Protein AF-A0A1Z3HLS1-F1 (afdb_monomer)

Sequence (169 aa):
MSRTHLVAYGLIAGVTPVLVLVNSLLGPARMSSMSVQRFRSMATSGQRLIQDPVDRLGVAYTVMSRASTSYPQARIVTEKGQLFLELYQPFTMPSQTPSLMLILDRAAVPRGEHPPLDDSVVLGELHASAGMQRYPIPESVEIRQYLSVMIWCPDLDAIMGYAPLTFAV

pLDDT: mean 72.23, std 21.61, range [37.66, 97.88]

Radius of gyration: 33.72 Å; Cα contacts (8 Å, |Δi|>4): 254; chains: 1; bounding box: 100×81×35 Å

Structure (mmCIF, N/CA/C/O backbone):
data_AF-A0A1Z3HLS1-F1
#
_entry.id   AF-A0A1Z3HLS1-F1
#
loop_
_atom_site.group_PDB
_atom_site.id
_atom_site.type_symbol
_atom_site.label_atom_id
_atom_site.label_alt_id
_atom_site.label_comp_id
_atom_site.label_asym_id
_atom_site.label_entity_id
_atom_site.label_seq_id
_atom_site.pdbx_PDB_ins_code
_atom_site.Cartn_x
_atom_site.Cartn_y
_atom_site.Cartn_z
_atom_site.occupancy
_atom_site.B_iso_or_equiv
_atom_site.auth_seq_id
_atom_site.auth_comp_id
_atom_site.auth_asym_id
_atom_site.auth_atom_id
_atom_site.pdbx_PDB_model_num
ATOM 1 N N . MET A 1 1 ? 57.163 52.606 2.480 1.00 41.16 1 MET A N 1
ATOM 2 C CA . MET A 1 1 ? 57.269 51.746 3.678 1.00 41.16 1 MET A CA 1
ATOM 3 C C . MET A 1 1 ? 57.342 50.298 3.208 1.00 41.16 1 MET A C 1
ATOM 5 O O . MET A 1 1 ? 56.480 49.916 2.438 1.00 41.16 1 MET A O 1
ATOM 9 N N . SER A 1 2 ? 58.369 49.559 3.653 1.00 41.50 2 SER A N 1
ATOM 10 C CA . SER A 1 2 ? 58.616 48.106 3.480 1.00 41.50 2 SER A CA 1
ATOM 11 C C . SER A 1 2 ? 58.861 47.601 2.039 1.00 41.50 2 SER A C 1
ATOM 13 O O . SER A 1 2 ? 57.934 47.544 1.247 1.00 41.50 2 SER A O 1
ATOM 15 N N . ARG A 1 3 ? 60.096 47.401 1.548 1.00 41.50 3 ARG A N 1
ATOM 16 C CA . ARG A 1 3 ? 61.219 46.504 1.934 1.00 41.50 3 ARG A CA 1
ATOM 17 C C . ARG A 1 3 ? 61.069 45.090 1.335 1.00 41.50 3 ARG A C 1
ATOM 19 O O . ARG A 1 3 ? 60.521 44.179 1.940 1.00 41.50 3 ARG A O 1
ATOM 26 N N . THR A 1 4 ? 61.583 44.962 0.112 1.00 49.34 4 THR A N 1
ATOM 27 C CA . THR A 1 4 ? 61.869 43.732 -0.640 1.00 49.34 4 THR A CA 1
ATOM 28 C C . THR A 1 4 ? 62.938 42.882 0.048 1.00 49.34 4 THR A C 1
ATOM 30 O O . THR A 1 4 ? 63.971 43.413 0.455 1.00 49.34 4 THR A O 1
ATOM 33 N N . HIS A 1 5 ? 62.732 41.564 0.091 1.00 42.75 5 HIS A N 1
ATOM 34 C CA . HIS A 1 5 ? 63.779 40.584 0.374 1.00 42.75 5 HIS A CA 1
ATOM 35 C C . HIS A 1 5 ? 64.003 39.700 -0.858 1.00 42.75 5 HIS A C 1
ATOM 37 O O . HIS A 1 5 ? 63.077 39.092 -1.387 1.00 42.75 5 HIS A O 1
ATOM 43 N N . LEU A 1 6 ? 65.257 39.680 -1.302 1.00 44.03 6 LEU A N 1
ATOM 44 C CA . LEU A 1 6 ? 65.844 38.842 -2.343 1.00 44.03 6 LEU A CA 1
ATOM 45 C C . LEU A 1 6 ? 67.048 38.132 -1.695 1.00 44.03 6 LEU A C 1
ATOM 47 O O . LEU A 1 6 ? 67.571 38.645 -0.704 1.00 44.03 6 LEU A O 1
ATOM 51 N N . VAL A 1 7 ? 67.518 37.052 -2.339 1.00 42.88 7 VAL A N 1
ATOM 52 C CA . VAL A 1 7 ? 68.813 36.340 -2.162 1.00 42.88 7 VAL A CA 1
ATOM 53 C C . VAL A 1 7 ? 68.748 35.138 -1.196 1.00 42.88 7 VAL A C 1
ATOM 55 O O . VAL A 1 7 ? 68.215 35.267 -0.104 1.00 42.88 7 VAL A O 1
ATOM 58 N N . ALA A 1 8 ? 69.318 33.952 -1.459 1.00 39.59 8 ALA A N 1
ATOM 59 C CA . ALA A 1 8 ? 69.791 33.265 -2.669 1.00 39.59 8 ALA A CA 1
ATOM 60 C C . ALA A 1 8 ? 70.138 31.796 -2.320 1.00 39.59 8 ALA A C 1
ATOM 62 O O . ALA A 1 8 ? 70.426 31.474 -1.173 1.00 39.59 8 ALA A O 1
ATOM 63 N N . TYR A 1 9 ? 70.114 30.958 -3.361 1.00 46.06 9 TYR A N 1
ATOM 64 C CA . TYR A 1 9 ? 70.898 29.750 -3.661 1.00 46.06 9 TYR A CA 1
ATOM 65 C C . TYR A 1 9 ? 71.777 29.066 -2.594 1.00 46.06 9 TYR A C 1
ATOM 67 O O . TYR A 1 9 ? 72.700 29.655 -2.040 1.00 46.06 9 TYR A O 1
ATOM 75 N N . GLY A 1 10 ? 71.631 27.736 -2.532 1.00 40.16 10 GLY A N 1
ATOM 76 C CA . GLY A 1 10 ? 72.661 26.792 -2.092 1.00 40.16 10 GLY A CA 1
ATOM 77 C C . GLY A 1 10 ? 72.634 25.518 -2.947 1.00 40.16 10 GLY A C 1
ATOM 78 O O . GLY A 1 10 ? 71.775 24.663 -2.763 1.00 40.16 10 GLY A O 1
ATOM 79 N N . LEU A 1 11 ? 73.563 25.431 -3.903 1.00 48.38 11 LEU A N 1
ATOM 80 C CA . LEU A 1 11 ? 73.946 24.243 -4.680 1.00 48.38 11 LEU A CA 1
ATOM 81 C C . LEU A 1 11 ? 74.641 23.220 -3.771 1.00 48.38 11 LEU A C 1
ATOM 83 O O . LEU A 1 11 ? 75.586 23.599 -3.084 1.00 48.38 11 LEU A O 1
ATOM 87 N N . ILE A 1 12 ? 74.294 21.931 -3.860 1.00 54.22 12 ILE A N 1
ATOM 88 C CA . ILE A 1 12 ? 75.255 20.853 -3.576 1.00 54.22 12 ILE A CA 1
ATOM 89 C C . ILE A 1 12 ? 75.173 19.811 -4.690 1.00 54.22 12 ILE A C 1
ATOM 91 O O . ILE A 1 12 ? 74.119 19.262 -5.005 1.00 54.22 12 ILE A O 1
ATOM 95 N N . ALA A 1 13 ? 76.330 19.626 -5.312 1.00 42.38 13 ALA A N 1
ATOM 96 C CA . ALA A 1 13 ? 76.620 18.744 -6.418 1.00 42.38 13 ALA A CA 1
ATOM 97 C C . ALA A 1 13 ? 76.805 17.285 -5.971 1.00 42.38 13 ALA A C 1
ATOM 99 O O . ALA A 1 13 ? 77.351 17.037 -4.903 1.00 42.38 13 ALA A O 1
ATOM 100 N N . GLY A 1 14 ? 76.450 16.366 -6.876 1.00 47.88 14 GLY A N 1
ATOM 101 C CA . GLY A 1 14 ? 77.243 15.187 -7.240 1.00 47.88 14 GLY A CA 1
ATOM 102 C C . GLY A 1 14 ? 77.371 14.033 -6.238 1.00 47.88 14 GLY A C 1
ATOM 103 O O . GLY A 1 14 ? 77.868 14.194 -5.133 1.00 47.88 14 GLY A O 1
ATOM 104 N N . VAL A 1 15 ? 77.047 12.826 -6.710 1.00 48.28 15 VAL A N 1
ATOM 105 C CA . VAL A 1 15 ? 77.987 11.702 -6.935 1.00 48.28 15 VAL A CA 1
ATOM 106 C C . VAL A 1 15 ? 77.175 10.398 -6.978 1.00 48.28 15 VAL A C 1
ATOM 108 O O . VAL A 1 15 ? 76.673 9.909 -5.972 1.00 48.28 15 VAL A O 1
ATOM 111 N N . THR A 1 16 ? 77.054 9.824 -8.174 1.00 53.06 16 THR A N 1
ATOM 112 C CA . THR A 1 16 ? 76.736 8.403 -8.395 1.00 53.06 16 THR A CA 1
ATOM 113 C C . THR A 1 16 ? 77.908 7.523 -7.961 1.00 53.06 16 THR A C 1
ATOM 115 O O . THR A 1 16 ? 79.056 7.879 -8.231 1.00 53.06 16 THR A O 1
ATOM 118 N N . PRO A 1 17 ? 77.638 6.320 -7.433 1.00 53.56 17 PRO A N 1
ATOM 119 C CA . PRO A 1 17 ? 78.249 5.135 -8.048 1.00 53.56 17 PRO A CA 1
ATOM 120 C C . PRO A 1 17 ? 77.206 4.025 -8.283 1.00 53.56 17 PRO A C 1
ATOM 122 O O . PRO A 1 17 ? 76.325 3.801 -7.464 1.00 53.56 17 PRO A O 1
ATOM 125 N N . VAL A 1 18 ? 77.117 3.468 -9.492 1.00 45.38 18 VAL A N 1
ATOM 126 C CA . VAL A 1 18 ? 77.932 2.357 -10.034 1.00 45.38 18 VAL A CA 1
ATOM 127 C C . VAL A 1 18 ? 77.479 0.988 -9.508 1.00 45.38 18 VAL A C 1
ATOM 129 O O . VAL A 1 18 ? 77.672 0.639 -8.351 1.00 45.38 18 VAL A O 1
ATOM 132 N N . LEU A 1 19 ? 76.874 0.248 -10.446 1.00 42.75 19 LEU A N 1
ATOM 133 C CA . LEU A 1 19 ? 76.967 -1.194 -10.691 1.00 42.75 19 LEU A CA 1
ATOM 134 C C . LEU A 1 19 ? 77.580 -2.059 -9.577 1.00 42.75 19 LEU A C 1
ATOM 136 O O . LEU A 1 19 ? 78.789 -2.034 -9.354 1.00 42.75 19 LEU A O 1
ATOM 140 N N . VAL A 1 20 ? 76.775 -2.984 -9.053 1.00 41.94 20 VAL A N 1
ATOM 141 C CA . VAL A 1 20 ? 77.282 -4.269 -8.559 1.00 41.94 20 VAL A CA 1
ATOM 142 C C . VAL A 1 20 ? 76.893 -5.330 -9.580 1.00 41.94 20 VAL A C 1
ATOM 144 O O . VAL A 1 20 ? 75.729 -5.704 -9.708 1.00 41.94 20 VAL A O 1
ATOM 147 N N . LEU A 1 21 ? 77.889 -5.776 -10.338 1.00 41.44 21 LEU A N 1
ATOM 148 C CA . LEU A 1 21 ? 77.848 -7.009 -11.109 1.00 41.44 21 LEU A CA 1
ATOM 149 C C . LEU A 1 21 ? 78.784 -8.015 -10.429 1.00 41.44 21 LEU A C 1
ATOM 151 O O . LEU A 1 21 ? 79.732 -7.607 -9.763 1.00 41.44 21 LEU A O 1
ATOM 155 N N . VAL A 1 22 ? 78.546 -9.298 -10.722 1.00 43.66 22 VAL A N 1
ATOM 156 C CA . VAL A 1 22 ? 79.354 -10.495 -10.412 1.00 43.66 22 VAL A CA 1
ATOM 157 C C . VAL A 1 22 ? 78.864 -11.291 -9.187 1.00 43.66 22 VAL A C 1
ATOM 159 O O . VAL A 1 22 ? 79.179 -10.972 -8.049 1.00 43.66 22 VAL A O 1
ATOM 162 N N . ASN A 1 23 ? 78.168 -12.413 -9.420 1.00 41.03 23 ASN A N 1
ATOM 163 C CA . ASN A 1 23 ? 78.888 -13.666 -9.672 1.00 41.03 23 ASN A CA 1
ATOM 164 C C . ASN A 1 23 ? 78.020 -14.734 -10.361 1.00 41.03 23 ASN A C 1
ATOM 166 O O . ASN A 1 23 ? 76.834 -14.889 -10.076 1.00 41.03 23 ASN A O 1
ATOM 170 N N . SER A 1 24 ? 78.654 -15.456 -11.279 1.00 43.81 24 SER A N 1
ATOM 171 C CA . SER A 1 24 ? 78.097 -16.545 -12.079 1.00 43.81 24 SER A CA 1
ATOM 172 C C . SER A 1 24 ? 78.418 -17.915 -11.460 1.00 43.81 24 SER A C 1
ATOM 174 O O . SER A 1 24 ? 79.372 -18.041 -10.701 1.00 43.81 24 SER A O 1
ATOM 176 N N . LEU A 1 25 ? 77.693 -18.934 -11.943 1.00 40.72 25 LEU A N 1
ATOM 177 C CA . LEU A 1 25 ? 78.053 -20.362 -12.075 1.00 40.72 25 LEU A CA 1
ATOM 178 C C . LEU A 1 25 ? 77.467 -21.394 -11.073 1.00 40.72 25 LEU A C 1
ATOM 180 O O . LEU A 1 25 ? 77.989 -21.632 -9.994 1.00 40.72 25 LEU A O 1
ATOM 184 N N . LEU A 1 26 ? 76.441 -22.089 -11.595 1.00 45.44 26 LEU A N 1
ATOM 185 C CA . LEU A 1 26 ? 76.204 -23.548 -11.652 1.00 45.44 26 LEU A CA 1
ATOM 186 C C . LEU A 1 26 ? 76.044 -24.403 -10.374 1.00 45.44 26 LEU A C 1
ATOM 188 O O . LEU A 1 26 ? 77.001 -24.736 -9.688 1.00 45.44 26 LEU A O 1
ATOM 192 N N . GLY A 1 27 ? 74.835 -24.968 -10.232 1.00 39.03 27 GLY A N 1
ATOM 193 C CA . GLY A 1 27 ? 74.563 -26.230 -9.527 1.00 39.03 27 GLY A CA 1
ATOM 194 C C . GLY A 1 27 ? 73.057 -26.555 -9.482 1.00 39.03 27 GLY A C 1
ATOM 195 O O . GLY A 1 27 ? 72.283 -25.664 -9.138 1.00 39.03 27 GLY A O 1
ATOM 196 N N . PRO A 1 28 ? 72.593 -27.766 -9.864 1.00 56.62 28 PRO A N 1
ATOM 197 C CA . PRO A 1 28 ? 71.192 -28.015 -10.202 1.00 56.62 28 PRO A CA 1
ATOM 198 C C . PRO A 1 28 ? 70.368 -28.382 -8.965 1.00 56.62 28 PRO A C 1
ATOM 200 O O . PRO A 1 28 ? 70.752 -29.261 -8.198 1.00 56.62 28 PRO A O 1
ATOM 203 N N . ALA A 1 29 ? 69.187 -27.787 -8.794 1.00 46.34 29 ALA A N 1
ATOM 204 C CA . ALA A 1 29 ? 68.242 -28.291 -7.804 1.00 46.34 29 ALA A CA 1
ATOM 205 C C . ALA A 1 29 ? 66.785 -28.085 -8.227 1.00 46.34 29 ALA A C 1
ATOM 207 O O . ALA A 1 29 ? 66.254 -26.982 -8.205 1.00 46.34 29 ALA A O 1
ATOM 208 N N . ARG A 1 30 ? 66.160 -29.227 -8.530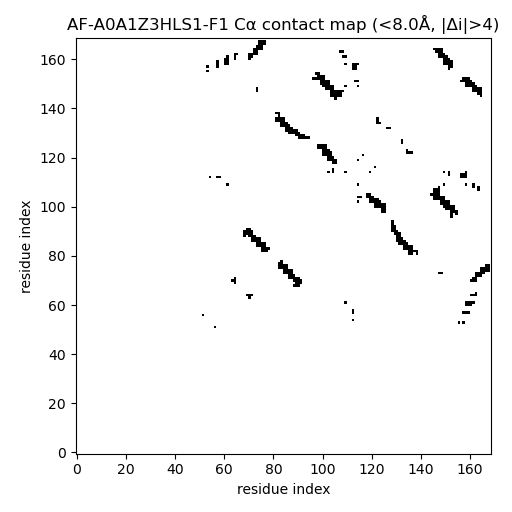 1.00 44.78 30 ARG A N 1
ATOM 209 C CA . ARG A 1 30 ? 64.732 -29.541 -8.394 1.00 44.78 30 ARG A CA 1
ATOM 210 C C . ARG A 1 30 ? 63.749 -28.657 -9.162 1.00 44.78 30 ARG A C 1
ATOM 212 O O . ARG A 1 30 ? 63.248 -27.646 -8.685 1.00 44.78 30 ARG A O 1
ATOM 219 N N . MET A 1 31 ? 63.344 -29.198 -10.308 1.00 37.66 31 MET A N 1
ATOM 220 C CA . MET A 1 31 ? 62.064 -28.918 -10.944 1.00 37.66 31 MET A CA 1
ATOM 221 C C . MET A 1 31 ? 60.934 -29.374 -10.004 1.00 37.66 31 MET A C 1
ATOM 223 O O . MET A 1 31 ? 60.489 -30.519 -10.034 1.00 37.66 31 MET A O 1
ATOM 227 N N . SER A 1 32 ? 60.511 -28.484 -9.112 1.00 47.22 32 SER A N 1
ATOM 228 C CA . SER A 1 32 ? 59.255 -28.626 -8.385 1.00 47.22 32 SER A CA 1
ATOM 229 C C . SER A 1 32 ? 58.143 -28.157 -9.313 1.00 47.22 32 SER A C 1
ATOM 231 O O . SER A 1 32 ? 58.103 -26.992 -9.698 1.00 47.22 32 SER A O 1
ATOM 233 N N . SER A 1 33 ? 57.269 -29.088 -9.687 1.00 52.22 33 SER A N 1
ATOM 234 C CA . SER A 1 33 ? 55.981 -28.861 -10.343 1.00 52.22 33 SER A CA 1
ATOM 235 C C . SER A 1 33 ? 55.248 -27.657 -9.728 1.00 52.22 33 SER A C 1
ATOM 237 O O . SER A 1 33 ? 54.546 -27.798 -8.724 1.00 52.22 33 SER A O 1
ATOM 239 N N . MET A 1 34 ? 55.377 -26.472 -10.330 1.00 45.59 34 MET A N 1
ATOM 240 C CA . MET A 1 34 ? 54.447 -25.380 -10.070 1.00 45.59 34 MET A CA 1
ATOM 241 C C . MET A 1 34 ? 53.182 -25.671 -10.863 1.00 45.59 34 MET A C 1
ATOM 243 O O . MET A 1 34 ? 53.153 -25.614 -12.089 1.00 45.59 34 MET A O 1
ATOM 247 N N . SER A 1 35 ? 52.155 -26.042 -10.104 1.00 52.66 35 SER A N 1
ATOM 248 C CA . SER A 1 35 ? 50.761 -26.091 -10.512 1.00 52.66 35 SER A CA 1
ATOM 249 C C . SER A 1 35 ? 50.448 -24.950 -11.479 1.00 52.66 35 SER A C 1
ATOM 251 O O . SER A 1 35 ? 50.637 -23.780 -11.141 1.00 52.66 35 SER A O 1
ATOM 253 N N . VAL A 1 36 ? 49.966 -25.294 -12.675 1.00 49.66 36 VAL A N 1
ATOM 254 C CA . VAL A 1 36 ? 49.303 -24.351 -13.574 1.00 49.66 36 VAL A CA 1
ATOM 255 C C . VAL A 1 36 ? 48.104 -23.816 -12.799 1.00 49.66 36 VAL A C 1
ATOM 257 O O . VAL A 1 36 ? 47.039 -24.436 -12.760 1.00 49.66 36 VAL A O 1
ATOM 260 N N . GLN A 1 37 ? 48.279 -22.675 -12.134 1.00 48.53 37 GLN A N 1
ATOM 261 C CA . GLN A 1 37 ? 47.156 -21.881 -11.680 1.00 48.53 37 GLN A CA 1
ATOM 262 C C . GLN A 1 37 ? 46.413 -21.485 -12.946 1.00 48.53 37 GLN A C 1
ATOM 264 O O . GLN A 1 37 ? 46.815 -20.579 -13.672 1.00 48.53 37 GLN A O 1
ATOM 269 N N . ARG A 1 38 ? 45.354 -22.250 -13.235 1.00 43.00 38 ARG A N 1
ATOM 270 C CA . ARG A 1 38 ? 44.306 -21.891 -14.181 1.00 43.00 38 ARG A CA 1
ATOM 271 C C . ARG A 1 38 ? 44.058 -20.404 -13.995 1.00 43.00 38 ARG A C 1
ATOM 273 O O . ARG A 1 38 ? 43.657 -19.998 -12.902 1.00 43.00 38 ARG A O 1
ATOM 280 N N . PHE A 1 39 ? 44.326 -19.623 -15.038 1.00 50.09 39 PHE A N 1
ATOM 281 C CA . PHE A 1 39 ? 43.896 -18.238 -15.113 1.00 50.09 39 PHE A CA 1
ATOM 282 C C . PHE A 1 39 ? 42.405 -18.227 -14.782 1.00 50.09 39 PHE A C 1
ATOM 284 O O . PHE A 1 39 ? 41.570 -18.678 -15.567 1.00 50.09 39 PHE A O 1
ATOM 291 N N . ARG A 1 40 ? 42.072 -17.808 -13.558 1.00 46.50 40 ARG A N 1
ATOM 292 C CA . ARG A 1 40 ? 40.694 -17.553 -13.169 1.00 46.50 40 ARG A CA 1
ATOM 293 C C . ARG A 1 40 ? 40.266 -16.348 -13.986 1.00 46.50 40 ARG A C 1
ATOM 295 O O . ARG A 1 40 ? 40.724 -15.243 -13.733 1.00 46.50 40 ARG A O 1
ATOM 302 N N . SER A 1 41 ? 39.462 -16.643 -15.001 1.00 47.47 41 SER A N 1
ATOM 303 C CA . SER A 1 41 ? 38.554 -15.765 -15.730 1.00 47.47 41 SER A CA 1
ATOM 304 C C . SER A 1 41 ? 38.630 -14.291 -15.308 1.00 47.47 41 SER A C 1
ATOM 306 O O . SER A 1 41 ? 37.934 -13.857 -14.392 1.00 47.47 41 SER A O 1
ATOM 308 N N . MET A 1 42 ? 39.452 -13.503 -16.006 1.00 46.84 42 MET A N 1
ATOM 309 C CA . MET A 1 42 ? 39.227 -12.061 -16.114 1.00 46.84 42 MET A CA 1
ATOM 310 C C . MET A 1 42 ? 38.027 -11.853 -17.042 1.00 46.84 42 MET A C 1
ATOM 312 O O . MET A 1 42 ? 38.161 -11.472 -18.198 1.00 46.84 42 MET A O 1
ATOM 316 N N . ALA A 1 43 ? 36.838 -12.161 -16.539 1.00 52.06 43 ALA A N 1
ATOM 317 C CA . ALA A 1 43 ? 35.574 -11.833 -17.179 1.00 52.06 43 ALA A CA 1
ATOM 318 C C . ALA A 1 43 ? 34.663 -11.202 -16.129 1.00 52.06 43 ALA A C 1
ATOM 320 O O . ALA A 1 43 ? 33.592 -11.702 -15.809 1.00 52.06 43 ALA A O 1
ATOM 321 N N . THR A 1 44 ? 35.123 -10.122 -15.503 1.00 51.62 44 THR A N 1
ATOM 322 C CA . THR A 1 44 ? 34.260 -9.310 -14.640 1.00 51.62 44 THR A CA 1
ATOM 323 C C . THR A 1 44 ? 34.717 -7.864 -14.694 1.00 51.62 44 THR A C 1
ATOM 325 O O . THR A 1 44 ? 35.392 -7.380 -13.798 1.00 51.62 44 THR A O 1
ATOM 328 N N . SER A 1 45 ? 34.398 -7.188 -15.796 1.00 51.38 45 SER A N 1
ATOM 329 C CA . SER A 1 45 ? 34.366 -5.716 -15.829 1.00 51.38 45 SER A CA 1
ATOM 330 C C . SER A 1 45 ? 33.556 -5.129 -16.994 1.00 51.38 45 SER A C 1
ATOM 332 O O . SER A 1 45 ? 33.679 -3.949 -17.290 1.00 51.38 45 SER A O 1
ATOM 334 N N . GLY A 1 46 ? 32.711 -5.926 -17.662 1.00 46.06 46 GLY A N 1
ATOM 335 C CA . GLY A 1 46 ? 31.885 -5.449 -18.782 1.00 46.06 46 GLY A CA 1
ATOM 336 C C . GLY A 1 46 ? 30.414 -5.183 -18.448 1.00 46.06 46 GLY A C 1
ATOM 337 O O . GLY A 1 46 ? 29.736 -4.526 -19.223 1.00 46.06 46 GLY A O 1
ATOM 338 N N . GLN A 1 47 ? 29.904 -5.676 -17.314 1.00 45.81 47 GLN A N 1
ATOM 339 C CA . GLN A 1 47 ? 28.456 -5.676 -17.039 1.00 45.81 47 GLN A CA 1
ATOM 340 C C . GLN A 1 47 ? 27.993 -4.631 -16.014 1.00 45.81 47 GLN A C 1
ATOM 342 O O . GLN A 1 47 ? 26.800 -4.506 -15.782 1.00 45.81 47 GLN A O 1
ATOM 347 N N . ARG A 1 48 ? 28.892 -3.837 -15.416 1.00 46.59 48 ARG A N 1
ATOM 348 C CA . ARG A 1 48 ? 28.522 -2.937 -14.304 1.00 46.59 48 ARG A CA 1
ATOM 349 C C . ARG A 1 48 ? 28.108 -1.516 -14.714 1.00 46.59 48 ARG A C 1
ATOM 351 O O . ARG A 1 48 ? 27.961 -0.665 -13.846 1.00 46.59 48 ARG A O 1
ATOM 358 N N . LEU A 1 49 ? 27.981 -1.231 -16.010 1.00 42.66 49 LEU A N 1
ATOM 359 C CA . LEU A 1 49 ? 27.662 0.118 -16.504 1.00 42.66 49 LEU A CA 1
ATOM 360 C C . LEU A 1 49 ? 26.295 0.224 -17.204 1.00 42.66 49 LEU A C 1
ATOM 362 O O . LEU A 1 49 ? 25.929 1.322 -17.604 1.00 42.66 49 LEU A O 1
ATOM 366 N N . ILE A 1 50 ? 25.532 -0.872 -17.325 1.00 48.88 50 ILE A N 1
ATOM 367 C CA . ILE A 1 50 ? 24.195 -0.888 -17.965 1.00 48.88 50 ILE A CA 1
ATOM 368 C C . ILE A 1 50 ? 23.140 -1.563 -17.056 1.00 48.88 50 ILE A C 1
ATOM 370 O O . ILE A 1 50 ? 22.150 -2.103 -17.525 1.00 48.88 50 ILE A O 1
ATOM 374 N N . GLN A 1 51 ? 23.365 -1.577 -15.746 1.00 54.41 51 GLN A N 1
ATOM 375 C CA . GLN A 1 51 ? 22.389 -1.940 -14.709 1.00 54.41 51 GLN A CA 1
ATOM 376 C C . GLN A 1 51 ? 22.561 -0.906 -13.584 1.00 54.41 51 GLN A C 1
ATOM 378 O O . GLN A 1 51 ? 23.653 -0.352 -13.453 1.00 54.41 51 GLN A O 1
ATOM 383 N N . ASP A 1 52 ? 21.527 -0.637 -12.789 1.00 55.91 52 ASP A N 1
ATOM 384 C CA . ASP A 1 52 ? 21.580 0.161 -11.548 1.00 55.91 52 ASP A CA 1
ATOM 385 C C . ASP A 1 52 ? 21.468 1.708 -11.597 1.00 55.91 52 ASP A C 1
ATOM 387 O O . ASP A 1 52 ? 22.207 2.407 -10.887 1.00 55.91 52 ASP A O 1
ATOM 391 N N . PRO A 1 53 ? 20.477 2.285 -12.303 1.00 50.50 53 PRO A N 1
ATOM 392 C CA . PRO A 1 53 ? 19.731 3.394 -11.691 1.00 50.50 53 PRO A CA 1
ATOM 393 C C . PRO A 1 53 ? 18.413 2.919 -11.077 1.00 50.50 53 PRO A C 1
ATOM 395 O O . PRO A 1 53 ? 18.128 3.260 -9.936 1.00 50.50 53 PRO A O 1
ATOM 398 N N . VAL A 1 54 ? 17.640 2.109 -11.805 1.00 48.53 54 VAL A N 1
ATOM 399 C CA . VAL A 1 54 ? 16.278 1.692 -11.422 1.00 48.53 54 VAL A CA 1
ATOM 400 C C . VAL A 1 54 ? 16.301 0.671 -10.276 1.00 48.53 54 VAL A C 1
ATOM 402 O O . VAL A 1 54 ? 15.624 0.878 -9.272 1.00 48.53 54 VAL A O 1
ATOM 405 N N . ASP A 1 55 ? 17.175 -0.332 -10.345 1.00 52.25 55 ASP A N 1
ATOM 406 C CA . ASP A 1 55 ? 17.292 -1.386 -9.322 1.00 52.25 55 ASP A CA 1
ATOM 407 C C . ASP A 1 55 ? 17.798 -0.811 -7.980 1.00 52.25 55 ASP A C 1
ATOM 409 O O . ASP A 1 55 ? 17.274 -1.088 -6.897 1.00 52.25 55 ASP A O 1
ATOM 413 N N . ARG A 1 56 ? 18.770 0.113 -8.036 1.00 50.28 56 ARG A N 1
ATOM 414 C CA . ARG A 1 56 ? 19.251 0.855 -6.855 1.00 50.28 56 ARG A CA 1
ATOM 415 C C . ARG A 1 56 ? 18.189 1.734 -6.229 1.00 50.28 56 ARG A C 1
ATOM 417 O O . ARG A 1 56 ? 18.158 1.866 -5.006 1.00 50.28 56 ARG A O 1
ATOM 424 N N . LEU A 1 57 ? 17.363 2.351 -7.061 1.00 53.12 57 LEU A N 1
ATOM 425 C CA . LEU A 1 57 ? 16.239 3.143 -6.614 1.00 53.12 57 LEU A CA 1
ATOM 426 C C . LEU A 1 57 ? 15.246 2.229 -5.885 1.00 53.12 57 LEU A C 1
ATOM 428 O O . LEU A 1 57 ? 15.028 2.446 -4.698 1.00 53.12 57 LEU A O 1
ATOM 432 N N . GLY A 1 58 ? 14.727 1.169 -6.511 1.00 51.72 58 GLY A N 1
ATOM 433 C CA . GLY A 1 58 ? 13.732 0.265 -5.906 1.00 51.72 58 GLY A CA 1
ATOM 434 C C . GLY A 1 58 ? 14.169 -0.357 -4.568 1.00 51.72 58 GLY A C 1
ATOM 435 O O . GLY A 1 58 ? 13.403 -0.383 -3.595 1.00 51.72 58 GLY A O 1
ATOM 436 N N . VAL A 1 59 ? 15.434 -0.781 -4.462 1.00 53.91 59 VAL A N 1
ATOM 437 C CA . VAL A 1 59 ? 15.992 -1.336 -3.215 1.00 53.91 59 VAL A CA 1
ATOM 438 C C . VAL A 1 59 ? 16.174 -0.256 -2.140 1.00 53.91 59 VAL A C 1
ATOM 440 O O . VAL A 1 59 ? 15.817 -0.480 -0.981 1.00 53.91 59 VAL A O 1
ATOM 443 N N . ALA A 1 60 ? 16.663 0.939 -2.494 1.00 49.75 60 ALA A N 1
ATOM 444 C CA . ALA A 1 60 ? 16.749 2.059 -1.552 1.00 49.75 60 ALA A CA 1
ATOM 445 C C . ALA A 1 60 ? 15.354 2.528 -1.083 1.00 49.75 60 ALA A C 1
ATOM 447 O O . ALA A 1 60 ? 15.167 2.805 0.105 1.00 49.75 60 ALA A O 1
ATOM 448 N N . TYR A 1 61 ? 14.364 2.538 -1.984 1.00 49.50 61 TYR A N 1
ATOM 449 C CA . TYR A 1 61 ? 12.961 2.872 -1.712 1.00 49.50 61 TYR A CA 1
ATOM 450 C C . TYR A 1 61 ? 12.324 1.888 -0.715 1.00 49.50 61 TYR A C 1
ATOM 452 O O . TYR A 1 61 ? 11.650 2.306 0.229 1.00 49.50 61 TYR A O 1
ATOM 460 N N . THR A 1 62 ? 12.604 0.588 -0.850 1.00 53.41 62 THR A N 1
ATOM 461 C CA . THR A 1 62 ? 12.064 -0.466 0.032 1.00 53.41 62 THR A CA 1
ATOM 462 C C . THR A 1 62 ? 12.628 -0.406 1.461 1.00 53.41 62 THR A C 1
ATOM 464 O O . THR A 1 62 ? 11.938 -0.726 2.433 1.00 53.41 62 THR A O 1
ATOM 467 N N . VAL A 1 63 ? 13.883 0.011 1.635 1.00 51.44 63 VAL A N 1
ATOM 468 C CA . VAL A 1 63 ? 14.503 0.104 2.970 1.00 51.44 63 VAL A CA 1
ATOM 469 C C . VAL A 1 63 ? 14.054 1.367 3.713 1.00 51.44 63 VAL A C 1
ATOM 471 O O . VAL A 1 63 ? 13.892 1.344 4.934 1.00 51.44 63 VAL A O 1
ATOM 474 N N . MET A 1 64 ? 13.808 2.465 2.995 1.00 50.53 64 MET A N 1
ATOM 475 C CA . MET A 1 64 ? 13.521 3.766 3.603 1.00 50.53 64 MET A CA 1
ATOM 476 C C . MET A 1 64 ? 12.068 3.906 4.096 1.00 50.53 64 MET A C 1
ATOM 478 O O . MET A 1 64 ? 11.811 4.657 5.039 1.00 50.53 64 MET A O 1
ATOM 482 N N . SER A 1 65 ? 11.130 3.126 3.551 1.00 52.12 65 SER A N 1
ATOM 483 C CA . SER A 1 65 ? 9.704 3.164 3.917 1.00 52.12 65 SER A CA 1
ATOM 484 C C . SER A 1 65 ? 9.397 2.766 5.367 1.00 52.12 65 SER A C 1
ATOM 486 O O . SER A 1 65 ? 8.425 3.248 5.942 1.00 52.12 65 SER A O 1
ATOM 488 N N . ARG A 1 66 ? 10.232 1.937 6.010 1.00 50.69 66 ARG A N 1
ATOM 489 C CA . ARG A 1 66 ? 10.004 1.501 7.404 1.00 50.69 66 ARG A CA 1
ATOM 490 C C . ARG A 1 66 ? 10.422 2.533 8.456 1.00 50.69 66 ARG A C 1
ATOM 492 O O . ARG A 1 66 ? 10.078 2.353 9.621 1.00 50.69 66 ARG A O 1
ATOM 499 N N . ALA A 1 67 ? 11.175 3.569 8.076 1.00 49.28 67 ALA A N 1
ATOM 500 C CA . ALA A 1 67 ? 11.823 4.482 9.024 1.00 49.28 67 ALA A CA 1
ATOM 501 C C . ALA A 1 67 ? 11.786 5.973 8.630 1.00 49.28 67 ALA A C 1
ATOM 503 O O . ALA A 1 67 ? 12.325 6.796 9.368 1.00 49.28 67 ALA A O 1
ATOM 504 N N . SER A 1 68 ? 11.177 6.343 7.496 1.00 55.41 68 SER A N 1
ATOM 505 C CA . SER A 1 68 ? 11.215 7.715 6.974 1.00 55.41 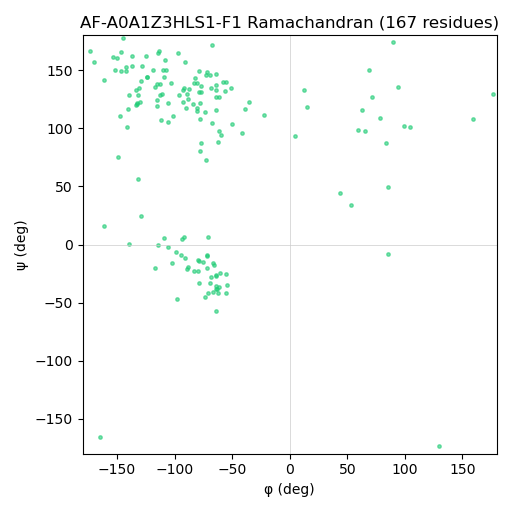68 SER A CA 1
ATOM 506 C C . SER A 1 68 ? 9.838 8.369 6.920 1.00 55.41 68 SER A C 1
ATOM 508 O O . SER A 1 68 ? 8.887 7.800 6.393 1.00 55.41 68 SER A O 1
ATOM 510 N N . THR A 1 69 ? 9.768 9.626 7.364 1.00 55.03 69 THR A N 1
ATOM 511 C CA . THR A 1 69 ? 8.603 10.516 7.213 1.00 55.03 69 THR A CA 1
ATOM 512 C C . THR A 1 69 ? 8.379 10.976 5.770 1.00 55.03 69 THR A C 1
ATOM 514 O O . THR A 1 69 ? 7.583 11.873 5.546 1.00 55.03 69 THR A O 1
ATOM 517 N N . SER A 1 70 ? 9.134 10.460 4.794 1.00 65.94 70 SER A N 1
ATOM 518 C CA . SER A 1 70 ? 8.953 10.793 3.374 1.00 65.94 70 SER A CA 1
ATOM 519 C C . SER A 1 70 ? 7.990 9.852 2.646 1.00 65.94 70 SER A C 1
ATOM 521 O O . SER A 1 70 ? 7.597 10.173 1.526 1.00 65.94 70 SER A O 1
ATOM 523 N N . TYR A 1 71 ? 7.603 8.722 3.255 1.00 74.19 71 TYR A N 1
ATOM 524 C CA . TYR A 1 71 ? 6.694 7.735 2.660 1.00 74.19 71 TYR A CA 1
ATOM 525 C C . TYR A 1 71 ? 5.335 7.725 3.354 1.00 74.19 71 TYR A C 1
ATOM 527 O O . TYR A 1 71 ? 5.256 8.030 4.546 1.00 74.19 71 TYR A O 1
ATOM 535 N N . PRO A 1 72 ? 4.261 7.380 2.620 1.00 82.44 72 PRO A N 1
ATOM 536 C CA . PRO A 1 72 ? 2.940 7.307 3.213 1.00 82.44 72 PRO A CA 1
ATOM 537 C C . PRO A 1 72 ? 2.892 6.215 4.273 1.00 82.44 72 PRO A C 1
ATOM 539 O O . PRO A 1 72 ? 3.483 5.148 4.122 1.00 82.44 72 PRO A O 1
ATOM 542 N N . GLN A 1 73 ? 2.098 6.455 5.304 1.00 90.50 73 GLN A N 1
ATOM 543 C CA . GLN A 1 73 ? 1.518 5.393 6.107 1.00 90.50 73 GLN A CA 1
ATOM 544 C C . GLN A 1 73 ? 0.169 4.994 5.529 1.00 90.50 73 GLN A C 1
ATOM 546 O O . GLN A 1 73 ? -0.480 5.777 4.834 1.00 90.50 73 GLN A O 1
ATOM 551 N N . ALA A 1 74 ? -0.257 3.774 5.835 1.00 93.88 74 ALA A N 1
ATOM 552 C CA . ALA A 1 74 ? -1.501 3.221 5.340 1.00 93.88 74 ALA A CA 1
ATOM 553 C C . ALA A 1 74 ? -2.318 2.612 6.474 1.00 93.88 74 ALA A C 1
ATOM 555 O O . ALA A 1 74 ? -1.806 1.884 7.331 1.00 93.88 74 ALA A O 1
ATOM 556 N N . ARG A 1 75 ? -3.615 2.911 6.477 1.00 95.38 75 ARG A N 1
ATOM 557 C CA . ARG A 1 75 ? -4.563 2.286 7.393 1.00 95.38 75 ARG A CA 1
ATOM 558 C C . ARG A 1 75 ? -5.892 2.017 6.724 1.00 95.38 75 ARG A C 1
ATOM 560 O O . ARG A 1 75 ? -6.301 2.730 5.813 1.00 95.38 75 ARG A O 1
ATOM 567 N N . ILE A 1 76 ? -6.577 1.007 7.224 1.00 97.31 76 ILE A N 1
ATOM 568 C CA . ILE A 1 76 ? -7.946 0.695 6.854 1.00 97.31 76 ILE A CA 1
ATOM 569 C C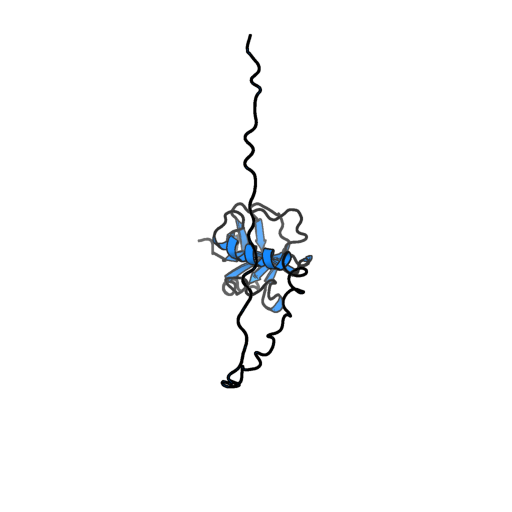 . ILE A 1 76 ? -8.873 1.479 7.772 1.00 97.31 76 ILE A C 1
ATOM 571 O O . ILE A 1 76 ? -8.769 1.387 8.999 1.00 97.31 76 ILE A O 1
ATOM 575 N N . VAL A 1 77 ? -9.774 2.250 7.172 1.00 96.88 77 VAL A N 1
ATOM 576 C CA . VAL A 1 77 ? -10.837 2.979 7.866 1.00 96.88 77 VAL A CA 1
ATOM 577 C C . VAL A 1 77 ? -12.191 2.483 7.379 1.00 96.88 77 VAL A C 1
ATOM 579 O O . VAL A 1 77 ? -12.334 2.049 6.237 1.00 96.88 77 VAL A O 1
ATOM 582 N N . THR A 1 78 ? -13.192 2.545 8.253 1.00 95.81 78 THR A N 1
ATOM 583 C CA . THR A 1 78 ? -14.578 2.225 7.897 1.00 95.81 78 THR A CA 1
ATOM 584 C C . THR A 1 78 ? -15.407 3.494 7.961 1.00 95.81 78 THR A C 1
ATOM 586 O O . THR A 1 78 ? -15.408 4.184 8.978 1.00 95.81 78 THR A O 1
ATOM 589 N N . GLU A 1 79 ? -16.144 3.791 6.897 1.00 95.00 79 GLU A N 1
ATOM 590 C CA . GLU A 1 79 ? -17.077 4.911 6.853 1.00 95.00 79 GLU A CA 1
ATOM 591 C C . GLU A 1 79 ? -18.402 4.434 6.254 1.00 95.00 79 GLU A C 1
ATOM 593 O O . GLU A 1 79 ? -18.444 3.942 5.131 1.00 95.00 79 GLU A O 1
ATOM 598 N N . LYS A 1 80 ? -19.497 4.552 7.019 1.00 93.88 80 LYS A N 1
ATOM 599 C CA . LYS A 1 80 ? -20.855 4.148 6.594 1.00 93.88 80 LYS A CA 1
ATOM 600 C C . LYS A 1 80 ? -20.948 2.698 6.078 1.00 93.88 80 LYS A C 1
ATOM 602 O O . LYS A 1 80 ? -21.734 2.410 5.186 1.00 93.88 80 LYS A O 1
ATOM 607 N N . GLY A 1 81 ? -20.148 1.793 6.644 1.00 92.12 81 GLY A N 1
ATOM 608 C CA . GLY A 1 81 ? -20.100 0.379 6.248 1.00 92.12 81 GLY A CA 1
ATOM 609 C C . GLY A 1 81 ? -19.178 0.073 5.063 1.00 92.12 81 GLY A C 1
ATOM 610 O O . GLY A 1 81 ? -18.907 -1.094 4.814 1.00 92.12 81 GLY A O 1
ATOM 611 N N . GLN A 1 82 ? -18.636 1.092 4.391 1.00 95.94 82 GLN A N 1
ATOM 612 C CA . GLN A 1 82 ? -17.652 0.940 3.324 1.00 95.94 82 GLN A CA 1
ATOM 613 C C . GLN A 1 82 ? -16.232 0.997 3.899 1.00 95.94 82 GLN A C 1
ATOM 615 O O . GLN A 1 82 ? -15.902 1.869 4.710 1.00 95.94 82 GLN A O 1
ATOM 620 N N . LEU A 1 83 ? -15.378 0.073 3.457 1.00 97.19 83 LEU A N 1
ATOM 621 C CA . LEU A 1 83 ? -13.953 0.079 3.773 1.00 97.19 83 LEU A CA 1
ATOM 622 C C . LEU A 1 83 ? -13.194 1.001 2.823 1.00 97.19 83 LEU A C 1
ATOM 624 O O . LEU A 1 83 ? -13.421 0.986 1.610 1.00 97.19 83 LEU A O 1
ATOM 628 N N . PHE A 1 84 ? -12.249 1.749 3.377 1.00 97.88 84 PHE A N 1
ATOM 629 C CA . PHE A 1 84 ? -11.312 2.559 2.617 1.00 97.88 84 PHE A CA 1
ATOM 630 C C . PHE A 1 84 ? -9.887 2.270 3.061 1.00 97.88 84 PHE A C 1
ATOM 632 O O . PHE A 1 84 ? -9.601 2.153 4.255 1.00 97.88 84 PHE A O 1
ATOM 639 N N . LEU A 1 85 ? -8.982 2.235 2.092 1.00 97.56 85 LEU A N 1
ATOM 640 C CA . LEU A 1 85 ? -7.574 2.464 2.347 1.00 97.56 85 LEU A CA 1
ATOM 641 C C . LEU A 1 85 ? -7.372 3.973 2.494 1.00 97.56 85 LEU A C 1
ATOM 643 O O . LEU A 1 85 ? -7.655 4.726 1.566 1.00 97.56 85 LEU A O 1
ATOM 647 N N . GLU A 1 86 ? -6.855 4.414 3.631 1.00 96.00 86 GLU A N 1
ATOM 648 C CA . GLU A 1 86 ? -6.395 5.781 3.835 1.00 96.00 86 GLU A CA 1
ATOM 649 C C . GLU A 1 86 ? -4.867 5.812 3.832 1.00 96.00 86 GLU A C 1
ATOM 651 O O . GLU A 1 86 ? -4.223 5.163 4.660 1.00 96.00 86 GLU A O 1
ATOM 656 N N . LEU A 1 87 ? -4.298 6.594 2.916 1.00 93.62 87 LEU A N 1
ATOM 657 C CA . LEU A 1 87 ? -2.899 6.993 2.983 1.00 93.62 87 LEU A CA 1
ATOM 658 C C . LEU A 1 87 ? -2.790 8.283 3.788 1.00 93.62 87 LEU A C 1
ATOM 660 O O . LEU A 1 87 ? -3.510 9.249 3.522 1.00 93.62 87 LEU A O 1
ATOM 664 N N . TYR A 1 88 ? -1.896 8.296 4.768 1.00 88.06 88 TYR A N 1
ATOM 665 C CA . TYR A 1 88 ? -1.727 9.395 5.713 1.00 88.06 88 TYR A CA 1
ATOM 666 C C . TYR A 1 88 ? -0.252 9.573 6.104 1.00 88.06 88 TYR A C 1
ATOM 668 O O . TYR A 1 88 ? 0.605 8.813 5.667 1.00 88.06 88 TYR A O 1
ATOM 676 N N . GLN A 1 89 ? 0.030 10.589 6.930 1.00 79.62 89 GLN A N 1
ATOM 677 C CA . GLN A 1 89 ? 1.337 11.250 7.090 1.00 79.62 89 GLN A CA 1
ATOM 678 C C . GLN A 1 89 ? 1.758 12.072 5.862 1.00 79.62 89 GLN A C 1
ATOM 680 O O . GLN A 1 89 ? 1.335 11.782 4.745 1.00 79.62 89 GLN A O 1
ATOM 685 N N . PRO A 1 90 ? 2.539 13.152 6.049 1.00 70.88 90 PRO A N 1
ATOM 686 C CA . PRO A 1 90 ? 3.133 13.841 4.916 1.00 70.88 90 PRO A CA 1
ATOM 687 C C . PRO A 1 90 ? 4.061 12.866 4.192 1.00 70.88 90 PRO A C 1
ATOM 689 O O . PRO A 1 90 ? 4.932 12.268 4.804 1.00 70.88 90 PRO A O 1
ATOM 692 N N . PHE A 1 91 ? 3.865 12.709 2.894 1.00 76.62 91 PHE A N 1
ATOM 693 C CA . PHE A 1 91 ? 4.800 12.038 2.004 1.00 76.62 91 PHE A CA 1
ATOM 694 C C . PHE A 1 91 ? 4.897 12.857 0.730 1.00 76.62 91 PHE A C 1
ATOM 696 O O . PHE A 1 91 ? 4.061 13.726 0.462 1.00 76.62 91 PHE A O 1
ATOM 703 N N . THR A 1 92 ? 5.943 12.620 -0.044 1.00 75.94 92 THR A N 1
ATOM 704 C CA . THR A 1 92 ? 6.112 13.292 -1.326 1.00 75.94 92 THR A CA 1
ATOM 705 C C . THR A 1 92 ? 6.657 12.296 -2.318 1.00 75.94 92 THR A C 1
ATOM 707 O O . THR A 1 92 ? 7.766 11.790 -2.162 1.00 75.94 92 THR A O 1
ATOM 710 N N . MET A 1 93 ? 5.860 12.025 -3.344 1.00 76.56 93 MET A N 1
ATOM 711 C CA . MET A 1 93 ? 6.319 11.284 -4.506 1.00 76.56 93 MET A CA 1
ATOM 712 C C . MET A 1 93 ? 7.051 12.222 -5.467 1.00 76.56 93 MET A C 1
ATOM 714 O O . MET A 1 93 ? 6.651 13.385 -5.598 1.00 76.56 93 MET A O 1
ATOM 718 N N . PRO A 1 94 ? 8.119 11.758 -6.138 1.00 72.50 94 PRO A N 1
ATOM 719 C CA . PRO A 1 94 ? 8.811 12.569 -7.131 1.00 72.50 94 PRO A CA 1
ATOM 720 C C . PRO A 1 94 ? 7.833 13.041 -8.218 1.00 72.50 94 PRO A C 1
ATOM 722 O O . PRO A 1 94 ? 7.085 12.248 -8.771 1.00 72.50 94 PRO A O 1
ATOM 725 N N . SER A 1 95 ? 7.840 14.330 -8.562 1.00 63.72 95 SER A N 1
ATOM 726 C CA . SER A 1 95 ? 6.871 14.917 -9.509 1.00 63.72 95 SER A CA 1
ATOM 727 C C . SER A 1 95 ? 7.001 14.410 -10.950 1.00 63.72 95 SER A C 1
ATOM 729 O O . SER A 1 95 ? 6.100 14.610 -11.757 1.00 63.72 95 SER A O 1
ATOM 731 N N . GLN A 1 96 ? 8.127 13.780 -11.276 1.00 66.12 96 GLN A N 1
ATOM 732 C CA . GLN A 1 96 ? 8.452 13.244 -12.598 1.00 66.12 96 GLN A CA 1
ATOM 733 C C . GLN A 1 96 ? 8.076 11.767 -12.780 1.00 66.12 96 GLN A C 1
ATOM 735 O O . GLN A 1 96 ? 8.411 11.189 -13.811 1.00 66.12 96 GLN A O 1
ATOM 740 N N . THR A 1 97 ? 7.423 11.139 -11.797 1.00 61.41 97 THR A N 1
ATOM 741 C CA . THR A 1 97 ? 6.953 9.757 -11.942 1.00 61.41 97 THR A CA 1
ATOM 742 C C . THR A 1 97 ? 5.601 9.751 -12.651 1.00 61.41 97 THR A C 1
ATOM 744 O O . THR A 1 97 ? 4.663 10.368 -12.135 1.00 61.41 97 THR A O 1
ATOM 747 N N . PRO A 1 98 ? 5.479 9.082 -13.809 1.00 70.75 98 PRO A N 1
ATOM 748 C CA . PRO A 1 98 ? 4.190 8.887 -14.460 1.00 70.75 98 PRO A CA 1
ATOM 749 C C . PRO A 1 98 ? 3.293 7.960 -13.618 1.00 70.75 98 PRO A C 1
ATOM 751 O O . PRO A 1 98 ? 3.745 7.432 -12.599 1.00 70.75 98 PRO A O 1
ATOM 754 N N . SER A 1 99 ? 2.020 7.831 -14.011 1.00 84.50 99 SER A N 1
ATOM 755 C CA . SER A 1 99 ? 0.907 7.213 -13.266 1.00 84.50 99 SER A CA 1
ATOM 756 C C . SER A 1 99 ? 1.334 6.224 -12.177 1.00 84.50 99 SER A C 1
ATOM 758 O O . SER A 1 99 ? 1.849 5.146 -12.456 1.00 84.50 99 SER A O 1
ATOM 760 N N . LEU A 1 100 ? 1.111 6.586 -10.913 1.00 90.88 100 LEU A N 1
ATOM 761 C CA . LEU A 1 100 ? 1.368 5.707 -9.774 1.00 90.88 100 LEU A CA 1
ATOM 762 C C . LEU A 1 100 ? 0.091 4.952 -9.428 1.00 90.88 100 LEU A C 1
ATOM 764 O O . LEU A 1 100 ? -0.962 5.566 -9.313 1.00 90.88 100 LEU A O 1
ATOM 768 N N . MET A 1 101 ? 0.177 3.644 -9.220 1.00 94.12 101 MET A N 1
ATOM 769 C CA . MET A 1 101 ? -0.946 2.795 -8.833 1.00 94.12 101 MET A CA 1
ATOM 770 C C . MET A 1 101 ? -0.813 2.322 -7.391 1.00 94.12 101 MET A C 1
ATOM 772 O O . MET A 1 101 ? 0.285 2.009 -6.927 1.00 94.12 101 MET A O 1
ATOM 776 N N . LEU A 1 102 ? -1.949 2.221 -6.701 1.00 95.31 102 LEU A N 1
ATOM 777 C CA . LEU A 1 102 ? -2.046 1.607 -5.383 1.00 95.31 102 LEU A CA 1
ATOM 778 C C . LEU A 1 102 ? -2.485 0.160 -5.475 1.00 95.31 102 LEU A C 1
ATOM 780 O O . LEU A 1 102 ? -3.504 -0.156 -6.091 1.00 95.31 102 LEU A O 1
ATOM 784 N N . ILE A 1 103 ? -1.721 -0.704 -4.818 1.00 96.31 103 ILE A N 1
ATOM 785 C CA . ILE A 1 103 ? -1.889 -2.149 -4.911 1.00 96.31 103 ILE A CA 1
ATOM 786 C C . ILE A 1 103 ? -1.867 -2.753 -3.514 1.00 96.31 103 ILE A C 1
ATOM 788 O O . ILE A 1 103 ? -0.886 -2.601 -2.792 1.00 96.31 103 ILE A O 1
ATOM 792 N N . LEU A 1 104 ? -2.936 -3.444 -3.123 1.00 97.19 104 LEU A N 1
ATOM 793 C CA . LEU A 1 104 ? -2.947 -4.254 -1.907 1.00 97.19 104 LEU A CA 1
ATOM 794 C C . LEU A 1 104 ? -2.198 -5.562 -2.157 1.00 97.19 104 LEU A C 1
ATOM 796 O O . LEU A 1 104 ? -2.511 -6.276 -3.112 1.00 97.19 104 LEU A O 1
ATOM 800 N N . ASP A 1 105 ? -1.280 -5.902 -1.253 1.00 95.12 105 ASP A N 1
ATOM 801 C CA . ASP A 1 105 ? -0.493 -7.135 -1.308 1.00 95.12 105 ASP A CA 1
ATOM 802 C C . ASP A 1 105 ? -0.649 -7.945 -0.007 1.00 95.12 105 ASP A C 1
ATOM 804 O O . ASP A 1 105 ? -0.777 -7.415 1.104 1.00 95.12 105 ASP A O 1
ATOM 808 N N . ARG A 1 106 ? -0.651 -9.271 -0.153 1.00 94.94 106 ARG A N 1
ATOM 809 C CA . ARG A 1 106 ? -0.673 -10.252 0.940 1.00 94.94 106 ARG A CA 1
ATOM 810 C C . ARG A 1 106 ? 0.680 -10.382 1.643 1.00 94.94 106 ARG A C 1
ATOM 812 O O . ARG A 1 106 ? 0.774 -10.968 2.715 1.00 94.94 106 ARG A O 1
ATOM 819 N N . ALA A 1 107 ? 1.752 -9.880 1.046 1.00 91.56 107 ALA A N 1
ATOM 820 C CA . ALA A 1 107 ? 3.059 -9.760 1.657 1.00 91.56 107 ALA A CA 1
ATOM 821 C C . ALA A 1 107 ? 3.121 -8.513 2.548 1.00 91.56 107 ALA A C 1
ATOM 823 O O . ALA A 1 107 ? 2.648 -7.441 2.182 1.00 91.56 107 ALA A O 1
ATOM 824 N N . ALA A 1 108 ? 3.753 -8.633 3.716 1.00 88.44 108 ALA A N 1
ATOM 825 C CA . ALA A 1 108 ? 3.995 -7.484 4.593 1.00 88.44 108 ALA A CA 1
ATOM 826 C C . ALA A 1 108 ? 5.078 -6.532 4.047 1.00 88.44 108 ALA A C 1
ATOM 828 O O . ALA A 1 108 ? 5.165 -5.380 4.467 1.00 88.44 108 ALA A O 1
ATOM 829 N N . VAL A 1 109 ? 5.921 -7.033 3.140 1.00 87.00 109 VAL A N 1
ATOM 830 C CA . VAL A 1 109 ? 6.993 -6.301 2.459 1.00 87.00 109 VAL A CA 1
ATOM 831 C C . VAL A 1 109 ? 7.078 -6.765 0.999 1.00 87.00 109 VAL A C 1
ATOM 833 O O . VAL A 1 109 ? 6.801 -7.942 0.740 1.00 87.00 109 VAL A O 1
ATOM 836 N N . PRO A 1 110 ? 7.489 -5.894 0.059 1.00 88.69 110 PRO A N 1
ATOM 837 C CA . PRO A 1 110 ? 7.778 -6.281 -1.318 1.00 88.69 110 PRO A CA 1
ATOM 838 C C . PRO A 1 110 ? 8.730 -7.473 -1.409 1.00 88.69 110 PRO A C 1
ATOM 840 O O . PRO A 1 110 ? 9.741 -7.533 -0.708 1.00 88.69 110 PRO A O 1
ATOM 843 N N . ARG A 1 111 ? 8.394 -8.432 -2.279 1.00 86.62 111 ARG A N 1
ATOM 844 C CA . ARG A 1 111 ? 9.209 -9.635 -2.535 1.00 86.62 111 ARG A CA 1
ATOM 845 C C . ARG A 1 111 ? 10.151 -9.476 -3.732 1.00 86.62 111 ARG A C 1
ATOM 847 O O . ARG A 1 111 ? 10.988 -10.343 -3.956 1.00 86.62 111 ARG A O 1
ATOM 854 N N . GLY A 1 112 ? 9.998 -8.395 -4.488 1.00 85.38 112 GLY A N 1
ATOM 855 C CA . GLY A 1 112 ? 10.742 -8.091 -5.702 1.00 85.38 112 GLY A CA 1
ATOM 856 C C . GLY A 1 112 ? 10.569 -6.624 -6.081 1.00 85.38 112 GLY A C 1
ATOM 857 O O . GLY A 1 112 ? 10.110 -5.822 -5.267 1.00 85.38 112 GLY A O 1
ATOM 858 N N . GLU A 1 113 ? 10.945 -6.291 -7.310 1.00 80.12 113 GLU A N 1
ATOM 859 C CA . GLU A 1 113 ? 10.939 -4.916 -7.826 1.00 80.12 113 GLU A CA 1
ATOM 860 C C . GLU A 1 113 ? 9.562 -4.476 -8.330 1.00 80.12 113 GLU A C 1
ATOM 862 O O . GLU A 1 113 ? 9.261 -3.286 -8.307 1.00 80.12 113 GLU A O 1
ATOM 867 N N . HIS A 1 114 ? 8.705 -5.432 -8.683 1.00 86.06 114 HIS A N 1
ATOM 868 C CA . HIS A 1 114 ? 7.343 -5.223 -9.161 1.00 86.06 114 HIS A CA 1
ATOM 869 C C . HIS A 1 114 ? 6.335 -6.072 -8.357 1.00 86.06 114 HIS A C 1
ATOM 871 O O . HIS A 1 114 ? 6.696 -7.113 -7.789 1.00 86.06 114 HIS A O 1
ATOM 877 N N . PRO A 1 115 ? 5.067 -5.638 -8.263 1.00 88.06 115 PRO A N 1
ATOM 878 C CA . PRO A 1 115 ? 4.025 -6.342 -7.523 1.00 88.06 115 PRO A CA 1
ATOM 879 C C . PRO A 1 115 ? 3.592 -7.640 -8.236 1.00 88.06 115 PRO A C 1
ATOM 881 O O . PRO A 1 115 ? 3.573 -7.697 -9.468 1.00 88.06 115 PRO A O 1
ATOM 884 N N . PRO A 1 116 ? 3.184 -8.687 -7.497 1.00 90.25 116 PRO A N 1
ATOM 885 C CA . PRO A 1 116 ? 2.588 -9.891 -8.073 1.00 90.25 116 PRO A CA 1
ATOM 886 C C . PRO A 1 116 ? 1.118 -9.627 -8.448 1.00 90.25 116 PRO A C 1
ATOM 888 O O . PRO A 1 116 ? 0.208 -9.950 -7.684 1.00 90.25 116 PRO A O 1
ATOM 891 N N . LEU A 1 117 ? 0.881 -8.994 -9.603 1.00 89.62 117 LEU A N 1
ATOM 892 C CA . LEU A 1 117 ? -0.443 -8.485 -10.005 1.00 89.62 117 LEU A CA 1
ATOM 893 C C . LEU A 1 117 ? -1.562 -9.541 -9.986 1.00 89.62 117 LEU A C 1
ATOM 895 O O . LEU A 1 117 ? -2.677 -9.206 -9.599 1.00 89.62 117 LEU A O 1
ATOM 899 N N . ASP A 1 118 ? -1.264 -10.800 -10.317 1.00 90.56 118 ASP A N 1
ATOM 900 C CA . ASP A 1 118 ? -2.247 -11.899 -10.319 1.00 90.56 118 ASP A CA 1
ATOM 901 C C . ASP A 1 118 ? -2.822 -12.213 -8.923 1.00 90.56 118 ASP A C 1
ATOM 903 O O . ASP A 1 118 ? -3.944 -12.701 -8.800 1.00 90.56 118 ASP A O 1
ATOM 907 N N . ASP A 1 119 ? -2.063 -11.908 -7.868 1.00 87.94 119 ASP A N 1
ATOM 908 C CA . ASP A 1 119 ? -2.408 -12.174 -6.465 1.00 87.94 119 ASP A CA 1
ATOM 909 C C . ASP A 1 119 ? -2.730 -10.894 -5.673 1.00 87.94 119 ASP A C 1
ATOM 911 O O . ASP A 1 119 ? -2.933 -10.935 -4.452 1.00 87.94 119 ASP A O 1
ATOM 915 N N . SER A 1 120 ? -2.769 -9.751 -6.357 1.00 93.75 120 SER A N 1
ATOM 916 C CA . SER A 1 120 ? -2.907 -8.428 -5.751 1.00 93.75 120 SER A CA 1
ATOM 917 C C . SER A 1 120 ? -4.222 -7.757 -6.136 1.00 93.75 120 SER A C 1
ATOM 919 O O . SER A 1 120 ? -4.896 -8.153 -7.083 1.00 93.75 120 SER A O 1
ATOM 921 N N . VAL A 1 121 ? -4.600 -6.709 -5.404 1.00 96.62 121 VAL A N 1
ATOM 922 C CA . VAL A 1 121 ? -5.771 -5.888 -5.753 1.00 96.62 121 VAL A CA 1
ATOM 923 C C . VAL A 1 121 ? -5.321 -4.482 -6.091 1.00 96.62 121 VAL A C 1
ATOM 925 O O . VAL A 1 121 ? -4.785 -3.776 -5.241 1.00 96.62 121 VAL A O 1
ATOM 928 N N . VAL A 1 122 ? -5.587 -4.064 -7.324 1.00 96.25 122 VAL A N 1
ATOM 929 C CA . VAL A 1 122 ? -5.356 -2.693 -7.781 1.00 96.25 122 VAL A CA 1
ATOM 930 C C . VAL A 1 122 ? -6.518 -1.814 -7.320 1.00 96.25 122 VAL A C 1
ATOM 932 O O . VAL A 1 122 ? -7.662 -2.037 -7.708 1.00 96.25 122 VAL A O 1
ATOM 935 N N . LEU A 1 123 ? -6.230 -0.816 -6.486 1.00 96.25 123 LEU A N 1
ATOM 936 C CA . LEU A 1 123 ? -7.226 0.133 -5.974 1.00 96.25 123 LEU A CA 1
ATOM 937 C C . LEU A 1 123 ? -7.417 1.351 -6.883 1.00 96.25 123 LEU A C 1
ATOM 939 O O . LEU A 1 123 ? -8.439 2.028 -6.791 1.00 96.25 123 LEU A O 1
ATOM 943 N N . GLY A 1 124 ? -6.445 1.623 -7.752 1.00 94.88 124 GLY A N 1
ATOM 944 C CA . GLY A 1 124 ? -6.492 2.713 -8.720 1.00 94.88 124 GLY A CA 1
ATOM 945 C C . GLY A 1 124 ? -5.242 3.581 -8.700 1.00 94.88 124 GLY A C 1
ATOM 946 O O . GLY A 1 124 ? -4.248 3.263 -8.044 1.00 94.88 124 GLY A O 1
ATOM 947 N N . GLU A 1 125 ? -5.302 4.668 -9.461 1.00 94.25 125 GLU A N 1
ATOM 948 C CA . GLU A 1 125 ? -4.227 5.651 -9.546 1.00 94.25 125 GLU A CA 1
ATOM 949 C C . GLU A 1 125 ? -4.136 6.504 -8.280 1.00 94.25 125 GLU A C 1
ATOM 951 O O . GLU A 1 125 ? -5.143 6.854 -7.667 1.00 94.25 125 GLU A O 1
ATOM 956 N N . LEU A 1 126 ? -2.916 6.884 -7.916 1.00 91.62 126 LEU A N 1
ATOM 957 C CA . LEU A 1 126 ? -2.637 7.803 -6.830 1.00 91.62 126 LEU A CA 1
ATOM 958 C C . LEU A 1 126 ? -3.216 9.186 -7.171 1.00 91.62 126 LEU A C 1
ATOM 960 O O . LEU A 1 126 ? -2.751 9.839 -8.101 1.00 91.62 126 LEU A O 1
ATOM 964 N N . HIS A 1 127 ? -4.199 9.662 -6.404 1.00 91.19 127 HIS A N 1
ATOM 965 C CA . HIS A 1 127 ? -4.880 10.932 -6.678 1.00 91.19 127 HIS A CA 1
ATOM 966 C C . HIS A 1 127 ? -3.947 12.147 -6.570 1.00 91.19 127 HIS A C 1
ATOM 968 O O . HIS A 1 127 ? -4.101 13.120 -7.307 1.00 91.19 127 HIS A O 1
ATOM 974 N N . ALA A 1 128 ? -3.001 12.116 -5.629 1.00 87.44 128 ALA A N 1
ATOM 975 C CA . ALA A 1 128 ? -2.023 13.177 -5.420 1.00 87.44 128 ALA A CA 1
ATOM 976 C C . ALA A 1 128 ? -0.670 12.625 -4.951 1.00 87.44 128 ALA A C 1
ATOM 978 O O . ALA A 1 128 ? -0.595 11.631 -4.224 1.00 87.44 128 ALA A O 1
ATOM 979 N N . SER A 1 129 ? 0.410 13.323 -5.313 1.00 83.19 129 SER A N 1
ATOM 980 C CA . SER A 1 129 ? 1.784 12.993 -4.904 1.00 83.19 129 SER A CA 1
ATOM 981 C C . SER A 1 129 ? 2.082 13.291 -3.431 1.00 83.19 129 SER A C 1
ATOM 983 O O . SER A 1 129 ? 3.142 12.906 -2.937 1.00 83.19 129 SER A O 1
ATOM 985 N N . ALA A 1 130 ? 1.169 13.971 -2.735 1.00 83.00 130 ALA A N 1
ATOM 986 C CA . ALA A 1 130 ? 1.282 14.326 -1.330 1.00 83.00 130 ALA A CA 1
ATOM 987 C C . ALA A 1 130 ? -0.099 14.497 -0.683 1.00 83.00 130 ALA A C 1
ATOM 989 O O . ALA A 1 130 ? -1.096 14.759 -1.356 1.00 83.00 130 ALA A O 1
ATOM 990 N N . GLY A 1 131 ? -0.122 14.435 0.648 1.00 85.19 131 GLY A N 1
ATOM 991 C CA . GLY A 1 131 ? -1.319 14.675 1.449 1.00 85.19 131 GLY A CA 1
ATOM 992 C C . GLY A 1 131 ? -2.154 13.422 1.706 1.00 85.19 131 GLY A C 1
ATOM 993 O O . GLY A 1 131 ? -1.870 12.331 1.216 1.00 85.19 131 GLY A O 1
ATOM 994 N N . MET A 1 132 ? -3.182 13.587 2.539 1.00 91.31 132 MET A N 1
ATOM 995 C CA . MET A 1 132 ? -4.074 12.495 2.915 1.00 91.31 132 MET A CA 1
ATOM 996 C C . MET A 1 132 ? -5.063 12.197 1.791 1.00 91.31 132 MET A C 1
ATOM 998 O O . MET A 1 132 ? -5.661 13.110 1.224 1.00 91.31 132 MET A O 1
ATOM 1002 N N . GLN A 1 133 ? -5.272 10.916 1.508 1.00 93.69 133 GLN A N 1
ATOM 1003 C CA . GLN A 1 133 ? -6.155 10.467 0.435 1.00 93.69 133 GLN A CA 1
ATOM 1004 C C . GLN A 1 133 ? -6.739 9.092 0.744 1.00 93.69 133 GLN A C 1
ATOM 1006 O O . GLN A 1 133 ? -6.121 8.284 1.440 1.00 93.69 133 GLN A O 1
ATOM 1011 N N . ARG A 1 134 ? -7.951 8.844 0.238 1.00 95.94 134 ARG A N 1
ATOM 1012 C CA . ARG A 1 134 ? -8.721 7.626 0.495 1.00 95.94 134 ARG A CA 1
ATOM 1013 C C . ARG A 1 134 ? -9.105 6.926 -0.796 1.00 95.94 134 ARG A C 1
ATOM 1015 O O . ARG A 1 134 ? -9.459 7.585 -1.770 1.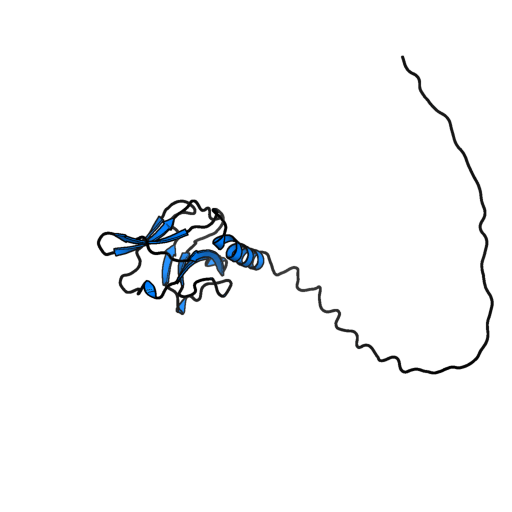00 95.94 134 ARG A O 1
ATOM 1022 N N . TYR A 1 135 ? -9.103 5.601 -0.736 1.00 97.12 135 TYR A N 1
ATOM 1023 C CA . TYR A 1 135 ? -9.422 4.714 -1.845 1.00 97.12 135 TYR A CA 1
ATOM 1024 C C . TYR A 1 135 ? -10.455 3.694 -1.383 1.00 97.12 135 TYR A C 1
ATOM 1026 O O . TYR A 1 135 ? -10.204 3.008 -0.387 1.00 97.12 135 TYR A O 1
ATOM 1034 N N . PRO A 1 136 ? -11.620 3.602 -2.042 1.00 97.06 136 PRO A N 1
ATOM 1035 C CA . PRO A 1 136 ? -12.614 2.603 -1.688 1.00 97.06 136 PRO A CA 1
ATOM 1036 C C . PRO A 1 136 ? -12.047 1.205 -1.941 1.00 97.06 136 PRO A C 1
ATOM 1038 O O . PRO A 1 136 ? -11.468 0.935 -2.991 1.00 97.06 136 PRO A O 1
ATOM 1041 N N . ILE A 1 137 ? -12.218 0.314 -0.970 1.00 97.56 137 ILE A N 1
ATOM 1042 C CA . ILE A 1 137 ? -11.871 -1.099 -1.119 1.00 97.56 137 ILE A CA 1
ATOM 1043 C C . ILE A 1 137 ? -13.133 -1.829 -1.588 1.00 97.56 137 ILE A C 1
ATOM 1045 O O . ILE A 1 137 ? -14.149 -1.745 -0.896 1.00 97.56 137 ILE A O 1
ATOM 1049 N N . PRO A 1 138 ? -13.116 -2.534 -2.732 1.00 95.44 138 PRO A N 1
ATOM 1050 C CA . PRO A 1 138 ? -14.293 -3.256 -3.204 1.00 95.44 138 PRO A CA 1
ATOM 1051 C C . PRO A 1 138 ? -14.825 -4.233 -2.148 1.00 95.44 138 PRO A C 1
ATOM 1053 O O . PRO A 1 138 ? -14.044 -4.922 -1.495 1.00 95.44 138 PRO A O 1
ATOM 1056 N N . GLU A 1 139 ? -16.148 -4.338 -2.005 1.00 94.69 139 GLU A N 1
ATOM 1057 C CA . GLU A 1 139 ? -16.780 -5.198 -0.987 1.00 94.69 139 GLU A CA 1
ATOM 1058 C C . GLU A 1 139 ? -16.419 -6.686 -1.136 1.00 94.69 139 GLU A C 1
ATOM 1060 O O . GLU A 1 139 ? -16.434 -7.434 -0.162 1.00 94.69 139 GLU A O 1
ATOM 1065 N N . SER A 1 140 ? -16.050 -7.118 -2.346 1.00 94.62 140 SER A N 1
ATOM 1066 C CA . SER A 1 140 ? -15.596 -8.482 -2.630 1.00 94.62 140 SER A CA 1
ATOM 1067 C C . SER A 1 140 ? -14.197 -8.800 -2.087 1.00 94.62 140 SER A C 1
ATOM 1069 O O . SER A 1 140 ? -13.773 -9.952 -2.144 1.00 94.62 140 SER A O 1
ATOM 1071 N N . VAL A 1 141 ? -13.448 -7.801 -1.611 1.00 96.06 141 VAL A N 1
ATOM 1072 C CA . VAL A 1 141 ? -12.073 -7.963 -1.128 1.00 96.06 141 VAL A CA 1
ATOM 1073 C C . VAL A 1 141 ? -12.077 -8.277 0.364 1.00 96.06 141 VAL A C 1
ATOM 1075 O O . VAL A 1 141 ? -12.446 -7.450 1.200 1.00 96.06 141 VAL A O 1
ATOM 1078 N N . GLU A 1 142 ? -11.579 -9.457 0.728 1.00 95.44 142 GLU A N 1
ATOM 1079 C CA . GLU A 1 142 ? -11.365 -9.815 2.128 1.00 95.44 142 GLU A CA 1
ATOM 1080 C C . GLU A 1 142 ? -10.100 -9.125 2.667 1.00 95.44 142 GLU A C 1
ATOM 1082 O O . GLU A 1 142 ? -9.000 -9.679 2.641 1.00 95.44 142 GLU A O 1
ATOM 1087 N N . ILE A 1 143 ? -10.253 -7.897 3.176 1.00 95.25 143 ILE A N 1
ATOM 1088 C CA . ILE A 1 143 ? -9.124 -7.031 3.565 1.00 95.25 143 ILE A CA 1
ATOM 1089 C C . ILE A 1 143 ? -8.151 -7.670 4.570 1.00 95.25 143 ILE A C 1
ATOM 1091 O O . ILE A 1 143 ? -6.973 -7.331 4.596 1.00 95.25 143 ILE A O 1
ATOM 1095 N N . ARG A 1 144 ? -8.613 -8.635 5.377 1.00 94.81 144 ARG A N 1
ATOM 1096 C CA . ARG A 1 144 ? -7.784 -9.350 6.362 1.00 94.81 144 ARG A CA 1
ATOM 1097 C C . ARG A 1 144 ? -6.694 -10.222 5.732 1.00 94.81 144 ARG A C 1
ATOM 1099 O O . ARG A 1 144 ? -5.759 -10.591 6.433 1.00 94.81 144 ARG A O 1
ATOM 1106 N N . GLN A 1 145 ? -6.806 -10.548 4.444 1.00 95.69 145 GLN A N 1
ATOM 1107 C CA . GLN A 1 145 ? -5.786 -11.305 3.718 1.00 95.69 145 GLN A CA 1
ATOM 1108 C C . GLN A 1 145 ? -4.588 -10.439 3.289 1.00 95.69 145 GLN A C 1
ATOM 1110 O O . GLN A 1 145 ? -3.555 -10.987 2.908 1.00 95.69 145 GLN A O 1
ATOM 1115 N N . TYR A 1 146 ? -4.713 -9.109 3.336 1.00 95.69 146 TYR A N 1
ATOM 1116 C CA . TYR A 1 146 ? -3.705 -8.167 2.853 1.00 95.69 146 TYR A CA 1
ATOM 1117 C C . TYR A 1 146 ? -2.928 -7.560 4.019 1.00 95.69 146 TYR A C 1
ATOM 1119 O O . TYR A 1 146 ? -3.493 -7.232 5.062 1.00 95.69 146 TYR A O 1
ATOM 1127 N N . LEU A 1 147 ? -1.615 -7.416 3.842 1.00 94.81 147 LEU A N 1
ATOM 1128 C CA . LEU A 1 147 ? -0.690 -6.995 4.899 1.00 94.81 147 LEU A CA 1
ATOM 1129 C C . LEU A 1 147 ? 0.002 -5.666 4.590 1.00 94.81 147 LEU A C 1
ATOM 1131 O O . LEU A 1 147 ? 0.502 -5.010 5.505 1.00 94.81 147 LEU A O 1
ATOM 1135 N N . SER A 1 148 ? 0.043 -5.257 3.324 1.00 94.06 148 SER A N 1
ATOM 1136 C CA . SER A 1 148 ? 0.624 -3.983 2.911 1.00 94.06 148 SER A CA 1
ATOM 1137 C C . SER A 1 148 ? -0.118 -3.385 1.717 1.00 94.06 148 SER A C 1
ATOM 1139 O O . SER A 1 148 ? -0.908 -4.051 1.045 1.00 94.06 148 SER A O 1
ATOM 1141 N N . VAL A 1 149 ? 0.145 -2.107 1.468 1.00 95.19 149 VAL A N 1
ATOM 1142 C CA . VAL A 1 149 ? -0.127 -1.461 0.188 1.00 95.19 149 VAL A CA 1
ATOM 1143 C C . VAL A 1 149 ? 1.190 -1.042 -0.451 1.00 95.19 149 VAL A C 1
ATOM 1145 O O . VAL A 1 149 ? 2.078 -0.521 0.226 1.00 95.19 149 VAL A O 1
ATOM 1148 N N . MET A 1 150 ? 1.309 -1.251 -1.7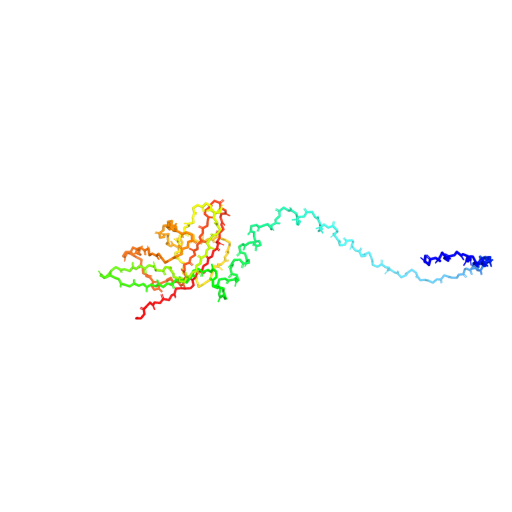53 1.00 93.38 150 MET A N 1
ATOM 1149 C CA . MET A 1 150 ? 2.422 -0.817 -2.585 1.00 93.38 150 MET A CA 1
ATOM 1150 C C . MET A 1 150 ? 1.999 0.345 -3.474 1.00 93.38 150 MET A C 1
ATOM 1152 O O . MET A 1 150 ? 0.840 0.455 -3.875 1.00 93.38 150 MET A O 1
ATOM 1156 N N . ILE A 1 151 ? 2.970 1.194 -3.789 1.00 91.88 151 ILE A N 1
ATOM 1157 C CA . ILE A 1 151 ? 2.867 2.273 -4.762 1.00 91.88 151 ILE A CA 1
ATOM 1158 C C . ILE A 1 151 ? 3.774 1.886 -5.915 1.00 91.88 151 ILE A C 1
ATOM 1160 O O . ILE A 1 151 ? 4.996 1.886 -5.770 1.00 91.88 151 ILE A O 1
ATOM 1164 N N . TRP A 1 152 ? 3.170 1.503 -7.029 1.00 92.44 152 TRP A N 1
ATOM 1165 C CA . TRP A 1 152 ? 3.861 0.968 -8.197 1.00 92.44 152 TRP A CA 1
ATOM 1166 C C . TRP A 1 152 ? 3.744 1.936 -9.368 1.00 92.44 152 TRP A C 1
ATOM 1168 O O . TRP A 1 152 ? 2.681 2.506 -9.592 1.00 92.44 152 TRP A O 1
ATOM 1178 N N . CYS A 1 153 ? 4.832 2.127 -10.106 1.00 89.88 153 CYS A N 1
ATOM 1179 C CA . CYS A 1 153 ? 4.828 2.854 -11.369 1.00 89.88 153 CYS A CA 1
ATOM 1180 C C . CYS A 1 153 ? 4.859 1.829 -12.516 1.00 89.88 153 CYS A C 1
ATOM 1182 O O . CYS A 1 153 ? 5.901 1.191 -12.690 1.00 89.88 153 CYS A O 1
ATOM 1184 N N . PRO A 1 154 ? 3.773 1.659 -13.295 1.00 90.25 154 PRO A N 1
ATOM 1185 C CA . PRO A 1 154 ? 3.720 0.685 -14.385 1.00 90.25 154 PRO A CA 1
ATOM 1186 C C . PRO A 1 154 ? 4.751 0.954 -15.483 1.00 90.25 154 PRO A C 1
ATOM 1188 O O . PRO A 1 154 ? 5.345 0.019 -16.008 1.00 90.25 154 PRO A O 1
ATOM 1191 N N . ASP A 1 155 ? 5.016 2.225 -15.794 1.00 87.38 155 ASP A N 1
ATOM 1192 C CA . ASP A 1 155 ? 5.941 2.607 -16.872 1.00 87.38 155 ASP A CA 1
ATOM 1193 C C . ASP A 1 155 ? 7.401 2.260 -16.561 1.00 87.38 155 ASP A C 1
ATOM 1195 O O . ASP A 1 155 ? 8.206 2.047 -17.467 1.00 87.38 155 ASP A O 1
ATOM 1199 N N . LEU A 1 156 ? 7.750 2.233 -15.273 1.00 85.25 156 LEU A N 1
ATOM 1200 C CA . LEU A 1 156 ? 9.083 1.871 -14.793 1.00 85.25 156 LEU A CA 1
ATOM 1201 C C . LEU A 1 156 ? 9.161 0.417 -14.323 1.00 85.25 156 LEU A C 1
ATOM 1203 O O . LEU A 1 156 ? 10.243 -0.025 -13.951 1.00 85.25 156 LEU A O 1
ATOM 1207 N N . ASP A 1 157 ? 8.021 -0.274 -14.289 1.00 88.06 157 ASP A N 1
ATOM 1208 C CA . ASP A 1 157 ? 7.827 -1.572 -13.647 1.00 88.06 157 ASP A 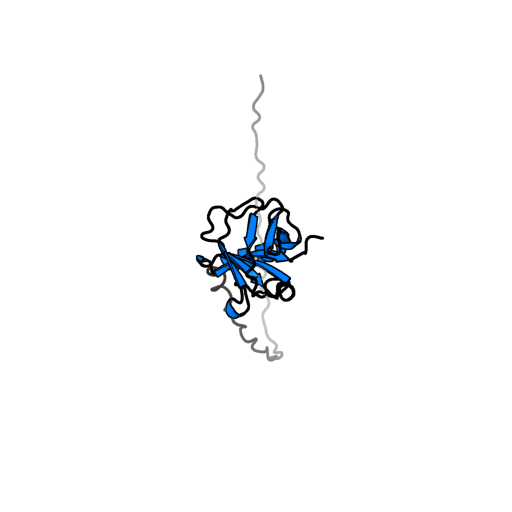CA 1
A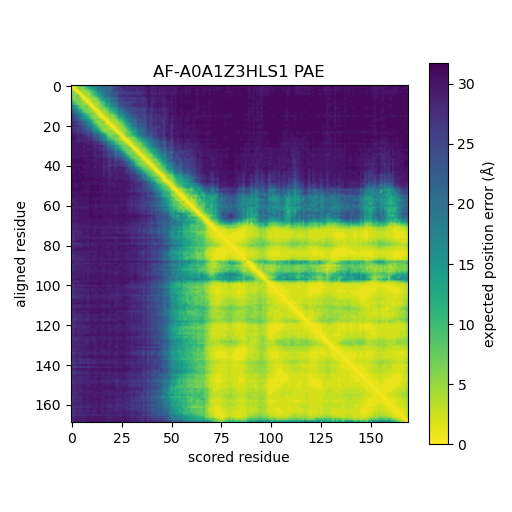TOM 1209 C C . ASP A 1 157 ? 8.477 -1.658 -12.252 1.00 88.06 157 ASP A C 1
ATOM 1211 O O . ASP A 1 157 ? 9.157 -2.618 -11.900 1.00 88.06 157 ASP A O 1
ATOM 1215 N N . ALA A 1 158 ? 8.300 -0.601 -11.452 1.00 86.06 158 ALA A N 1
ATOM 1216 C CA . ALA A 1 158 ? 9.044 -0.423 -10.208 1.00 86.06 158 ALA A CA 1
ATOM 1217 C C . ALA A 1 158 ? 8.144 -0.023 -9.037 1.00 86.06 158 ALA A C 1
ATOM 1219 O O . ALA A 1 158 ? 7.328 0.903 -9.120 1.00 86.06 158 ALA A O 1
ATOM 1220 N N . ILE A 1 159 ? 8.324 -0.699 -7.903 1.00 88.56 159 ILE A N 1
ATOM 1221 C CA . ILE A 1 159 ? 7.737 -0.324 -6.618 1.00 88.56 159 ILE A CA 1
ATOM 1222 C C . ILE A 1 159 ? 8.483 0.903 -6.091 1.00 88.56 159 ILE A C 1
ATOM 1224 O O . ILE A 1 159 ? 9.661 0.860 -5.741 1.00 88.56 159 ILE A O 1
ATOM 1228 N N . MET A 1 160 ? 7.762 2.016 -6.018 1.00 84.88 160 MET A N 1
ATOM 1229 C CA . MET A 1 160 ? 8.270 3.318 -5.585 1.00 84.88 160 MET A CA 1
ATOM 1230 C C . MET A 1 160 ? 8.139 3.522 -4.074 1.00 84.88 160 MET A C 1
ATOM 1232 O O . MET A 1 160 ? 8.829 4.349 -3.478 1.00 84.88 160 MET A O 1
ATOM 1236 N N . GLY A 1 161 ? 7.250 2.763 -3.437 1.00 86.00 161 GLY A N 1
ATOM 1237 C CA . GLY A 1 161 ? 7.063 2.765 -1.996 1.00 86.00 16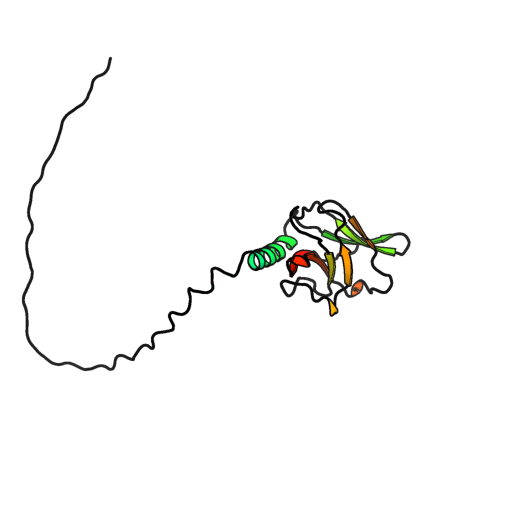1 GLY A CA 1
ATOM 1238 C C . GLY A 1 161 ? 6.095 1.675 -1.558 1.00 86.00 161 GLY A C 1
ATOM 1239 O O . GLY A 1 161 ? 5.375 1.098 -2.368 1.00 86.00 161 GLY A O 1
ATOM 1240 N N . TYR A 1 162 ? 6.065 1.397 -0.261 1.00 89.81 162 TYR A N 1
ATOM 1241 C CA . TYR A 1 162 ? 5.048 0.542 0.340 1.00 89.81 162 TYR A CA 1
ATOM 1242 C C . TYR A 1 162 ? 4.800 0.961 1.784 1.00 89.81 162 TYR A C 1
ATOM 1244 O O . TYR A 1 162 ? 5.651 1.597 2.408 1.00 89.81 162 TYR A O 1
ATOM 1252 N N . ALA A 1 163 ? 3.653 0.564 2.316 1.00 91.06 163 ALA A N 1
ATOM 1253 C CA . ALA A 1 163 ? 3.269 0.805 3.693 1.00 91.06 163 ALA A CA 1
ATOM 1254 C C . ALA A 1 163 ? 2.576 -0.439 4.267 1.00 91.06 163 ALA A C 1
ATOM 1256 O O . ALA A 1 163 ? 1.631 -0.942 3.652 1.00 91.06 163 ALA A O 1
ATOM 1257 N N . PRO A 1 164 ? 3.002 -0.945 5.438 1.00 92.31 164 PRO A N 1
ATOM 1258 C CA . PRO A 1 164 ? 2.241 -1.954 6.165 1.00 92.31 164 PRO A CA 1
ATOM 1259 C C . PRO A 1 164 ? 0.835 -1.444 6.488 1.00 92.31 164 PRO A C 1
ATOM 1261 O O . PRO A 1 164 ? 0.668 -0.284 6.871 1.00 92.31 164 PRO A O 1
ATOM 1264 N N . LEU A 1 165 ? -0.168 -2.311 6.358 1.00 93.81 165 LEU A N 1
ATOM 1265 C CA . LEU A 1 165 ? -1.542 -1.960 6.696 1.00 93.81 165 LEU A CA 1
ATOM 1266 C C . LEU A 1 165 ? -1.746 -2.023 8.205 1.00 93.81 165 LEU A C 1
ATOM 1268 O O . LEU A 1 165 ? -1.434 -3.012 8.868 1.00 93.81 165 LEU A O 1
ATOM 1272 N N . THR A 1 166 ? -2.338 -0.964 8.734 1.00 93.12 166 THR A N 1
ATOM 1273 C CA . THR A 1 166 ? -2.901 -0.943 10.084 1.00 93.12 166 THR A CA 1
ATOM 1274 C C . THR A 1 166 ? -4.416 -0.793 10.004 1.00 93.12 166 THR A C 1
ATOM 1276 O O . THR A 1 166 ? -4.964 -0.472 8.952 1.00 93.12 166 THR A O 1
ATOM 1279 N N . PHE A 1 167 ? -5.120 -1.031 11.103 1.00 91.31 167 PHE A N 1
ATOM 1280 C CA . PHE A 1 167 ? -6.556 -0.783 11.190 1.00 91.31 167 PHE A CA 1
ATOM 1281 C C . PHE A 1 167 ? -6.769 0.391 12.136 1.00 91.31 167 PHE A C 1
ATOM 1283 O O . PHE A 1 167 ? -6.212 0.399 13.235 1.00 91.31 167 PHE A O 1
ATOM 1290 N N . ALA A 1 168 ? -7.537 1.391 11.702 1.00 85.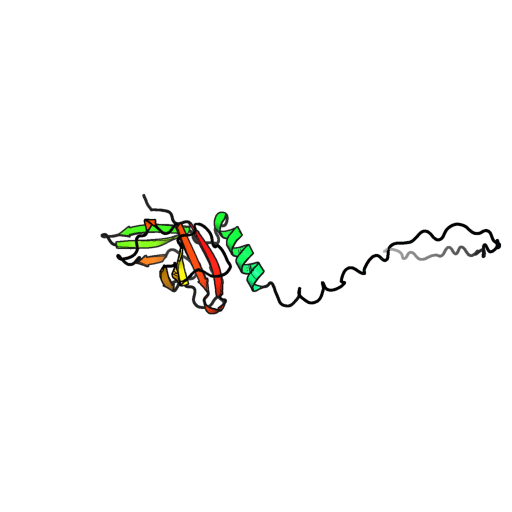44 168 ALA A N 1
ATOM 1291 C CA . ALA A 1 168 ? -7.982 2.431 12.616 1.00 85.44 168 ALA A CA 1
ATOM 1292 C C . ALA A 1 168 ? -8.885 1.786 13.676 1.00 85.44 168 ALA A C 1
ATOM 1294 O O . ALA A 1 168 ? -9.815 1.055 13.330 1.00 85.44 168 ALA A O 1
ATOM 1295 N N . VAL A 1 169 ? -8.548 2.020 14.944 1.00 66.00 169 VAL A N 1
ATOM 1296 C CA . VAL A 1 169 ? -9.330 1.582 16.108 1.00 66.00 169 VAL A CA 1
ATOM 1297 C C . VAL A 1 169 ? -10.424 2.598 16.391 1.00 66.00 169 VAL A C 1
ATOM 1299 O O . VAL A 1 169 ? -10.126 3.809 16.264 1.00 66.00 169 VAL A O 1
#

Solvent-accessible surface area (backbone atoms only — not comparable to full-atom values): 10912 Å² total; per-residue (Å²): 135,88,85,89,86,81,89,80,90,84,91,84,80,88,82,87,83,81,85,89,80,89,86,87,86,90,82,92,80,78,94,70,85,74,75,80,73,70,81,76,74,92,78,82,83,84,71,80,82,86,61,67,66,66,63,53,46,32,56,52,30,62,64,43,39,83,79,38,76,55,39,48,42,35,29,41,43,77,56,98,88,43,46,25,45,33,38,31,62,63,24,63,55,70,89,85,63,66,75,39,33,35,30,40,29,60,45,67,60,84,92,61,53,50,79,64,65,95,77,39,47,77,65,44,68,61,91,60,58,50,58,74,48,76,38,71,49,62,88,88,57,69,66,86,64,43,30,16,37,34,35,31,23,71,94,73,56,31,35,66,36,47,22,52,57,44,69,69,128

Secondary structure (DSSP, 8-state):
--------------------------------------------SSSTTSS-SHHHHHHHHHHHTTT-TTS-EEEEEEETTEEEEEEES-----TT----EEEEESSSS-SSSS--GGGSEEEEE-S-SSS-EEEEPPTT--GGG--EEEEEEGGGTEEEEEEEEEE--

Foldseek 3Di:
DDDDDDDDDDDDDDDDDDDDDDDDDDDDDDPDDDPPPPPDDPPPDDPPPPDDPQQVQQVVQQVQQVPDLQAWAWEWDDDPNWIKIKTDGWHADDPPFPWKWKKFALDLGDPDFADPVVRIDIQGTDPDRTDMDITTDDPPDPNVSTFKMFIARVVSNGTNHMYTYHYDD

Organism: NCBI:txid1641165

Mean predicted aligned error: 16.96 Å

InterPro domains:
  IPR019545 DM13 domain [PF10517] (73-165)
  IPR019545 DM13 domain [PS51549] (58-166)

Nearest PDB structures (foldseek):
  4nkq-assembly1_A  TM=4.794E-01  e=8.395E-01  Homo sapiens
  2gys-assembly1_B  TM=5.126E-01  e=1.504E+00  Homo sapiens
  6fxc-assembly1_AM  TM=3.898E-01  e=2.262E+00  Staphylococcus aureus
  3v9a-assembly1_A  TM=3.613E-01  e=3.607E+00  uncultured bacterium
  3g9u-assembly1_A  TM=3.349E-01  e=4.053E+00  uncultured bacterium